Protein AF-A0A353NI33-F1 (afdb_monomer)

Nearest PDB structures (foldseek):
  8vu3-assembly1_k  TM=4.798E-01  e=1.953E+00  Parathermosynechococcus lividus
  2ktm-assembly1_A  TM=3.966E-01  e=8.709E+00  Ovis aries

Foldseek 3Di:
DVVCQPCLVVVLVCQLVVQLVVLVVVLVVQVPPPPGHRDPVSSVCSNVVSNVVSVVVNVD

Sequence (60 aa):
ERWKSEKAGLTVLITVFFCLFYGITDEFHQSFVPGRAPSIVDIVADFGGAGLVGFFWLRL

pLDDT: mean 92.47, std 12.23, range [50.31, 98.56]

Solvent-accessible surface area (backbone atoms only — not comparable to full-atom values): 3326 Å² total; per-residue (Å²): 122,75,77,60,64,86,48,40,67,57,52,38,52,53,48,24,52,49,37,33,55,48,31,50,50,47,33,57,53,32,61,74,40,89,96,50,72,64,49,72,66,55,32,49,47,37,28,50,50,41,45,51,54,36,54,52,64,77,73,108

Mean predicted aligned error: 4.18 Å

Seco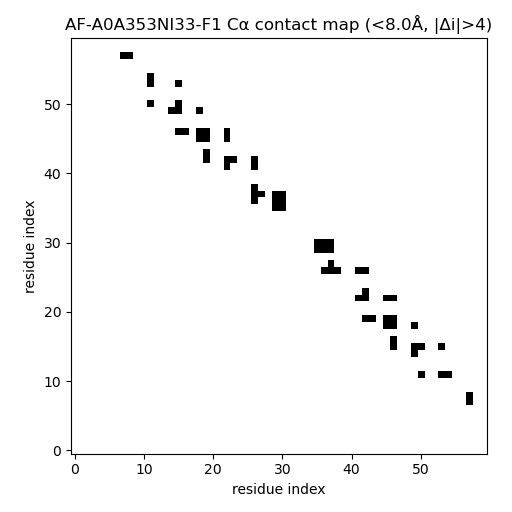ndary structure (DSSP, 8-state):
-THHHHTHHHHHHHHHHHHHHHHHHHHHHHTTSTT----HHHHHHHHHHHHHHHHHHHH-

Structure (mmCIF, N/CA/C/O backbone):
data_AF-A0A353NI33-F1
#
_entry.id   AF-A0A353NI33-F1
#
loop_
_atom_site.group_PDB
_atom_site.id
_atom_site.type_symbol
_atom_site.label_atom_id
_atom_site.label_alt_id
_atom_site.label_comp_id
_atom_site.label_asym_id
_atom_site.label_entity_id
_atom_site.label_seq_id
_atom_site.pdbx_PDB_ins_code
_atom_site.Cartn_x
_atom_site.Cartn_y
_atom_site.Cartn_z
_atom_site.occupancy
_atom_site.B_iso_or_equiv
_atom_site.auth_seq_id
_atom_site.auth_comp_id
_atom_site.auth_asym_id
_atom_site.auth_atom_id
_atom_site.pdbx_PDB_model_num
ATOM 1 N N . GLU A 1 1 ? -14.895 -8.019 24.013 1.00 54.38 1 GLU A N 1
ATOM 2 C CA . GLU A 1 1 ? -13.705 -7.764 23.162 1.00 54.38 1 GLU A CA 1
ATOM 3 C C . GLU A 1 1 ? -13.430 -6.262 22.958 1.00 54.38 1 GLU A C 1
ATOM 5 O O . GLU A 1 1 ? -13.246 -5.787 21.845 1.00 54.38 1 GLU A O 1
ATOM 10 N N . ARG A 1 2 ? -13.371 -5.481 24.043 1.00 50.31 2 ARG A N 1
ATOM 11 C CA . ARG A 1 2 ? -13.287 -4.006 24.009 1.00 50.31 2 ARG A CA 1
ATOM 12 C C . ARG A 1 2 ? -11.975 -3.456 23.416 1.00 50.31 2 ARG A C 1
ATOM 14 O O . ARG A 1 2 ? -11.942 -2.323 22.952 1.00 50.31 2 ARG A O 1
ATOM 21 N N . TRP A 1 3 ? -10.933 -4.289 23.355 1.00 51.03 3 TRP A N 1
ATOM 22 C CA . TRP A 1 3 ? -9.622 -3.961 22.780 1.00 51.03 3 TRP A CA 1
ATOM 23 C C . TRP A 1 3 ? -9.643 -3.717 21.266 1.00 51.03 3 TRP A C 1
ATOM 25 O O . TRP A 1 3 ? -8.790 -2.986 20.772 1.00 51.03 3 TRP A O 1
ATOM 35 N N . LYS A 1 4 ? -10.616 -4.277 20.530 1.00 54.00 4 LYS A N 1
ATOM 36 C CA . LYS A 1 4 ? -10.733 -4.045 19.083 1.00 54.00 4 LYS A CA 1
ATOM 37 C C . LYS A 1 4 ? -11.104 -2.593 18.751 1.00 54.00 4 LYS A C 1
ATOM 39 O O . LYS A 1 4 ? -10.703 -2.128 17.697 1.00 54.00 4 LYS A O 1
ATOM 44 N N . SER A 1 5 ? -11.814 -1.869 19.631 1.00 66.00 5 SER A N 1
ATOM 45 C CA . SER A 1 5 ? -12.484 -0.609 19.250 1.00 66.00 5 SER A CA 1
ATOM 46 C C . SER A 1 5 ? -11.635 0.659 19.401 1.00 66.00 5 SER A C 1
ATOM 48 O O . SER A 1 5 ? -11.712 1.539 18.552 1.00 66.00 5 SER A O 1
ATOM 50 N N . GLU A 1 6 ? -10.787 0.770 20.434 1.00 71.12 6 GLU A N 1
ATOM 51 C CA . GLU A 1 6 ? -10.090 2.045 20.711 1.00 71.12 6 GLU A CA 1
ATOM 52 C C . GLU A 1 6 ? -9.012 2.373 19.674 1.00 71.12 6 GLU A C 1
ATOM 54 O O . GLU A 1 6 ? -8.752 3.537 19.383 1.00 71.12 6 GLU A O 1
ATOM 59 N N . LYS A 1 7 ? -8.388 1.342 19.096 1.00 87.31 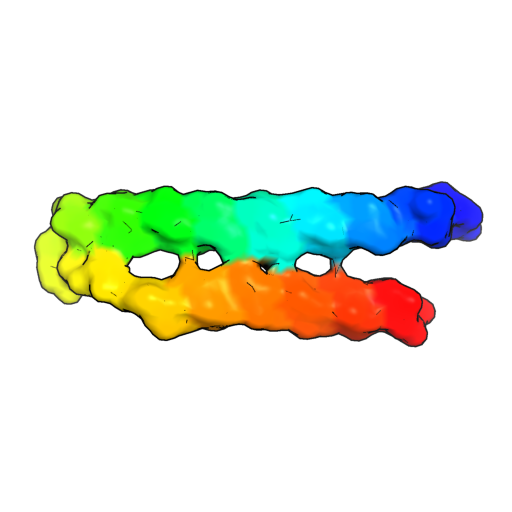7 LYS A N 1
ATOM 60 C CA . LYS A 1 7 ? -7.305 1.494 18.116 1.00 87.31 7 LYS A CA 1
ATOM 61 C C . LYS A 1 7 ? -7.710 1.077 16.707 1.00 87.31 7 LYS A C 1
ATOM 63 O O . LYS A 1 7 ? -6.863 1.092 15.825 1.00 87.31 7 LYS A O 1
ATOM 68 N N . ALA A 1 8 ? -8.986 0.759 16.482 1.00 90.19 8 ALA A N 1
ATOM 69 C CA . ALA A 1 8 ? -9.488 0.229 15.217 1.00 90.19 8 ALA A CA 1
ATOM 70 C C . ALA A 1 8 ? -9.116 1.127 14.025 1.00 90.19 8 ALA A C 1
ATOM 72 O O . ALA A 1 8 ? -8.524 0.674 13.048 1.00 90.19 8 ALA A O 1
ATOM 73 N N . GLY A 1 9 ? -9.402 2.428 14.143 1.00 92.88 9 GLY A N 1
ATOM 74 C CA . GLY A 1 9 ? -9.095 3.404 13.097 1.00 92.88 9 GLY A CA 1
ATOM 75 C C . GLY A 1 9 ? -7.594 3.573 12.866 1.00 92.88 9 GLY A C 1
ATOM 76 O O . GLY A 1 9 ? -7.163 3.674 11.723 1.00 92.88 9 GLY A O 1
ATOM 77 N N . LEU A 1 10 ? -6.788 3.536 13.934 1.00 95.00 10 LEU A N 1
ATOM 78 C CA . LEU A 1 10 ? -5.330 3.597 13.823 1.00 95.00 10 LEU A CA 1
ATOM 79 C C . LEU A 1 10 ? -4.769 2.341 13.145 1.00 95.00 10 LEU A C 1
ATOM 81 O O . LEU A 1 10 ? -3.886 2.458 12.303 1.00 95.00 10 LEU A O 1
ATOM 85 N N . THR A 1 11 ? -5.292 1.158 13.472 1.00 95.06 11 THR A N 1
ATOM 86 C CA . THR A 1 11 ? -4.935 -0.094 12.797 1.00 95.06 11 THR A CA 1
ATOM 87 C C . THR A 1 11 ? -5.230 0.002 11.307 1.00 95.06 11 THR A C 1
ATOM 89 O O . THR A 1 11 ? -4.327 -0.229 10.513 1.00 95.06 11 THR A O 1
ATOM 92 N N . VAL A 1 12 ? -6.439 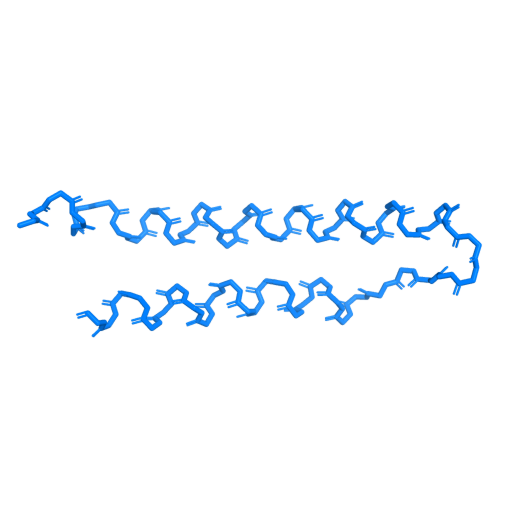0.426 10.923 1.00 96.06 12 VAL A N 1
ATOM 93 C CA . VAL A 1 12 ? -6.796 0.610 9.508 1.00 96.06 12 VAL A CA 1
ATOM 94 C C . VAL A 1 12 ? -5.884 1.631 8.829 1.00 96.06 12 VAL A C 1
ATOM 96 O O . VAL A 1 12 ? -5.387 1.364 7.740 1.00 96.06 12 VAL A O 1
ATOM 99 N N . LEU A 1 13 ? -5.608 2.766 9.476 1.00 97.12 13 LEU A N 1
ATOM 100 C CA . LEU A 1 13 ? -4.726 3.796 8.931 1.00 97.12 13 LEU A CA 1
ATOM 101 C C . LEU A 1 13 ? -3.316 3.252 8.665 1.00 97.12 13 LEU A C 1
ATOM 103 O O . LEU A 1 13 ? -2.783 3.428 7.572 1.00 97.12 13 LEU A O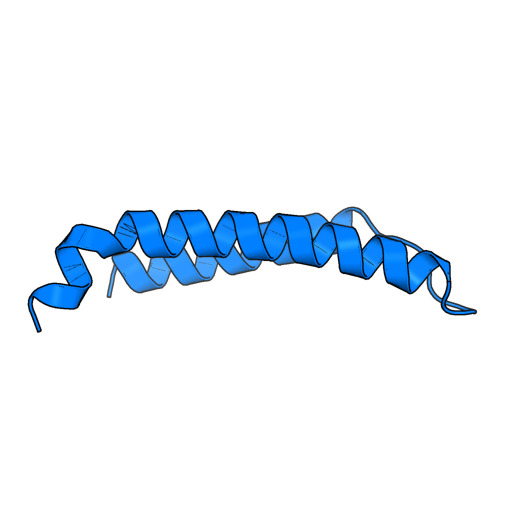 1
ATOM 107 N N . ILE A 1 14 ? -2.730 2.563 9.648 1.00 97.81 14 ILE A N 1
ATOM 108 C CA . ILE A 1 14 ? -1.406 1.947 9.518 1.00 97.81 14 ILE A CA 1
ATOM 109 C C . ILE A 1 14 ? -1.419 0.902 8.402 1.00 97.81 14 ILE A C 1
ATOM 111 O O . ILE A 1 14 ? -0.509 0.902 7.581 1.00 97.81 14 ILE A O 1
ATOM 115 N N . THR A 1 15 ? -2.445 0.050 8.331 1.00 97.31 15 THR A N 1
ATOM 116 C CA . THR A 1 15 ? -2.580 -0.958 7.271 1.00 97.31 15 THR A CA 1
ATOM 117 C C . THR A 1 15 ? -2.638 -0.320 5.887 1.00 97.31 15 THR A C 1
ATOM 119 O O . THR A 1 15 ? -1.912 -0.750 4.999 1.00 97.31 15 THR A O 1
ATOM 122 N N . VAL A 1 16 ? -3.441 0.730 5.701 1.00 98.38 16 VAL A N 1
ATOM 123 C CA . VAL A 1 16 ? -3.578 1.423 4.412 1.00 98.38 16 VAL A CA 1
ATOM 124 C C . VAL A 1 16 ? -2.245 2.015 3.951 1.00 98.38 16 VAL A C 1
ATOM 126 O O . VAL A 1 16 ? -1.848 1.811 2.805 1.00 98.38 16 VAL A O 1
ATOM 129 N N . PHE A 1 17 ? -1.518 2.705 4.836 1.00 98.44 17 PHE A N 1
ATOM 130 C CA . PHE A 1 17 ? -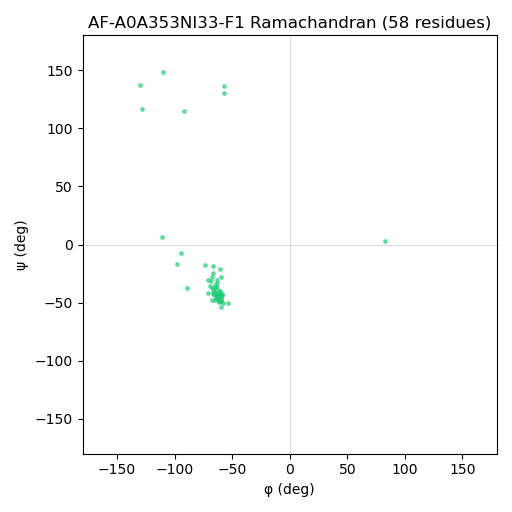0.203 3.252 4.487 1.00 98.44 17 PHE A CA 1
ATOM 131 C C . PHE A 1 17 ? 0.854 2.166 4.293 1.00 98.44 17 PHE A C 1
ATOM 133 O O . PHE A 1 17 ? 1.700 2.294 3.412 1.00 98.44 17 PHE A O 1
ATOM 140 N N . PHE A 1 18 ? 0.800 1.088 5.075 1.00 98.56 18 PHE A N 1
ATOM 141 C CA . PHE A 1 18 ? 1.686 -0.055 4.889 1.00 98.56 18 PHE A CA 1
ATOM 142 C C . PHE A 1 18 ? 1.482 -0.688 3.509 1.00 98.56 18 PHE A C 1
ATOM 144 O O . PHE A 1 18 ? 2.456 -0.865 2.788 1.00 98.56 18 PHE A O 1
ATOM 151 N N . CYS A 1 19 ? 0.235 -0.955 3.107 1.00 98.44 19 CYS A N 1
ATOM 152 C CA . CYS A 1 19 ? -0.089 -1.479 1.779 1.00 98.44 19 CYS A CA 1
ATOM 153 C C . CYS A 1 19 ? 0.325 -0.517 0.660 1.00 98.44 19 CYS A C 1
ATOM 155 O O . CYS A 1 19 ? 0.877 -0.974 -0.331 1.00 98.44 19 CYS A O 1
ATOM 157 N N . LEU A 1 20 ? 0.145 0.799 0.829 1.00 98.44 20 LEU A N 1
ATOM 158 C CA . LEU A 1 20 ? 0.609 1.789 -0.149 1.00 98.44 20 LEU A CA 1
ATOM 159 C C . LEU A 1 20 ? 2.124 1.724 -0.359 1.00 98.44 20 LEU A C 1
ATOM 161 O O . LEU A 1 20 ? 2.591 1.623 -1.491 1.00 98.44 20 LEU A O 1
ATOM 165 N N . PHE A 1 21 ? 2.902 1.803 0.724 1.00 98.56 21 PHE A N 1
ATOM 166 C CA . PHE A 1 21 ? 4.359 1.775 0.615 1.00 98.56 21 PHE A CA 1
ATOM 167 C C . PHE A 1 21 ? 4.858 0.417 0.132 1.00 98.56 21 PHE A C 1
ATOM 169 O O . PHE A 1 21 ? 5.779 0.372 -0.679 1.00 98.56 21 PHE A O 1
ATOM 176 N N . TYR A 1 22 ? 4.230 -0.671 0.576 1.00 98.19 22 TYR A N 1
ATOM 177 C CA . TYR A 1 22 ? 4.562 -2.007 0.108 1.00 98.19 22 TYR A CA 1
ATOM 178 C C . TYR A 1 22 ? 4.265 -2.176 -1.388 1.00 98.19 22 TYR A C 1
ATOM 180 O O . TYR A 1 22 ? 5.145 -2.631 -2.110 1.00 98.19 22 TYR A O 1
ATOM 188 N N . GLY A 1 23 ? 3.109 -1.718 -1.878 1.00 98.31 23 GLY A N 1
ATOM 189 C CA . GLY A 1 23 ? 2.764 -1.728 -3.305 1.00 98.31 23 GLY A CA 1
ATOM 190 C C . GLY A 1 23 ? 3.738 -0.904 -4.150 1.00 98.31 23 GLY A C 1
ATOM 191 O O . GLY A 1 23 ? 4.207 -1.360 -5.186 1.00 98.31 23 GLY A O 1
ATOM 192 N N . ILE A 1 24 ? 4.177 0.265 -3.662 1.00 98.56 24 ILE A N 1
ATOM 193 C CA . ILE A 1 24 ? 5.250 1.037 -4.318 1.00 98.56 24 ILE A CA 1
ATOM 194 C C . ILE A 1 24 ? 6.546 0.215 -4.403 1.00 98.56 24 ILE A C 1
ATOM 196 O O . ILE A 1 24 ? 7.207 0.209 -5.443 1.00 98.56 24 ILE A O 1
ATOM 200 N N . THR A 1 25 ? 6.934 -0.465 -3.318 1.00 98.25 25 THR A N 1
ATOM 201 C CA . THR A 1 25 ? 8.133 -1.315 -3.336 1.00 98.25 25 THR A CA 1
ATOM 202 C C . THR A 1 25 ? 7.970 -2.548 -4.219 1.00 98.25 25 THR A C 1
ATOM 204 O O . THR A 1 25 ? 8.959 -2.968 -4.815 1.00 98.25 25 THR A O 1
ATOM 207 N N . ASP A 1 26 ? 6.758 -3.097 -4.341 1.00 97.94 26 ASP A N 1
ATOM 208 C CA . ASP A 1 26 ? 6.466 -4.224 -5.225 1.00 97.94 26 ASP A CA 1
ATOM 209 C C . ASP A 1 26 ? 6.605 -3.809 -6.688 1.00 97.94 26 ASP A C 1
ATOM 211 O O . ASP A 1 26 ? 7.364 -4.430 -7.421 1.00 97.94 26 ASP A O 1
ATOM 215 N N . GLU A 1 27 ? 6.021 -2.682 -7.094 1.00 98.31 27 GLU A N 1
ATOM 216 C CA . GLU A 1 27 ? 6.178 -2.155 -8.454 1.00 98.31 27 GLU A CA 1
ATOM 217 C C . GLU A 1 27 ? 7.634 -1.778 -8.775 1.00 98.31 27 GLU A C 1
ATOM 219 O O . GLU A 1 27 ? 8.131 -2.025 -9.878 1.00 98.31 27 GLU A O 1
ATOM 224 N N . PHE A 1 28 ? 8.376 -1.246 -7.798 1.00 97.69 28 PHE A N 1
ATOM 225 C CA . PHE A 1 28 ? 9.819 -1.045 -7.940 1.00 97.69 28 PHE A CA 1
ATOM 226 C C . PHE A 1 28 ? 10.566 -2.376 -8.106 1.00 97.69 28 PHE A C 1
ATOM 228 O O . PHE A 1 28 ? 11.424 -2.488 -8.979 1.00 97.69 28 PHE A O 1
ATOM 235 N N . HIS A 1 29 ? 10.232 -3.402 -7.324 1.00 97.31 29 HIS A N 1
ATOM 236 C CA . HIS A 1 29 ? 10.798 -4.741 -7.473 1.00 97.31 29 HIS A CA 1
ATOM 237 C C . HIS A 1 29 ? 10.452 -5.360 -8.841 1.00 97.31 29 HIS A C 1
ATOM 239 O O . HIS A 1 29 ? 11.331 -5.908 -9.507 1.00 97.31 29 HIS A O 1
ATOM 245 N N . GLN A 1 30 ? 9.211 -5.200 -9.310 1.00 97.75 30 GLN A N 1
ATOM 246 C CA . GLN A 1 30 ? 8.752 -5.656 -10.621 1.00 97.75 30 GLN A CA 1
ATOM 247 C C . GLN A 1 30 ? 9.541 -5.015 -11.769 1.00 97.75 30 GLN A C 1
ATOM 249 O O . GLN A 1 30 ? 9.723 -5.662 -12.798 1.00 97.75 30 GLN A O 1
ATOM 254 N N . SER A 1 31 ? 10.088 -3.805 -11.590 1.00 96.94 31 SER A N 1
ATOM 255 C CA . SER A 1 31 ? 10.961 -3.169 -12.589 1.00 96.94 31 SER A CA 1
ATOM 256 C C . SER A 1 31 ? 12.242 -3.965 -12.892 1.00 96.94 31 SER A C 1
ATOM 258 O O . SER A 1 31 ? 12.825 -3.803 -13.964 1.00 96.94 31 SER A O 1
ATOM 260 N N . PHE A 1 32 ? 12.659 -4.859 -11.987 1.00 97.56 32 PHE A N 1
ATOM 261 C CA . PHE A 1 32 ? 13.800 -5.759 -12.184 1.00 97.56 32 PHE A CA 1
ATOM 262 C C . PHE A 1 32 ? 13.401 -7.137 -12.726 1.00 97.56 32 PHE A C 1
ATOM 264 O O . PHE A 1 32 ? 14.279 -7.936 -13.052 1.00 97.56 32 PHE A O 1
ATOM 271 N N . VAL A 1 33 ? 12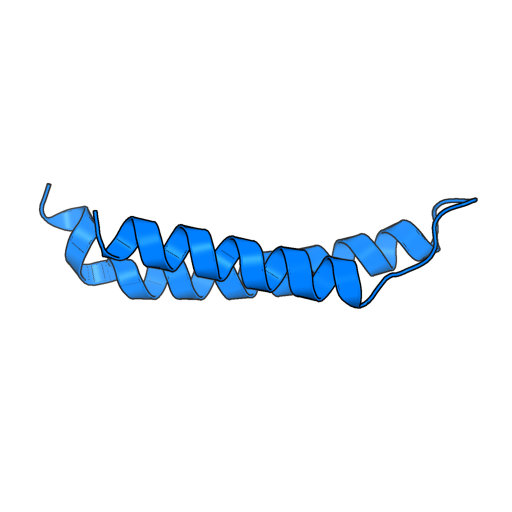.102 -7.439 -12.819 1.00 96.81 33 VAL A N 1
ATOM 272 C CA . VAL A 1 33 ? 11.594 -8.732 -13.285 1.00 96.81 33 VAL A CA 1
ATOM 273 C C . VAL A 1 33 ? 11.366 -8.668 -14.800 1.00 96.81 33 VAL A C 1
ATOM 275 O O . VAL A 1 33 ? 10.491 -7.932 -15.261 1.00 96.81 33 VAL A O 1
ATOM 278 N N . PRO A 1 34 ? 12.105 -9.447 -15.615 1.00 97.19 34 PRO A N 1
ATOM 279 C CA . PRO A 1 34 ? 11.920 -9.445 -17.062 1.00 97.19 34 PRO A CA 1
ATOM 280 C C . PRO A 1 34 ? 10.477 -9.784 -17.458 1.00 97.19 34 PRO A C 1
ATOM 282 O O . PRO A 1 34 ? 9.913 -10.774 -16.997 1.00 97.19 34 PRO A O 1
ATOM 285 N N . GLY A 1 35 ? 9.885 -8.970 -18.336 1.00 95.88 35 GLY A N 1
ATOM 286 C CA . GLY A 1 35 ? 8.505 -9.157 -18.802 1.00 95.88 35 GLY A CA 1
ATOM 287 C C . GLY A 1 35 ? 7.423 -8.594 -17.872 1.00 95.88 35 GLY A C 1
ATOM 288 O O . GLY A 1 35 ? 6.240 -8.739 -18.178 1.00 95.88 35 GLY A O 1
ATOM 289 N N . ARG A 1 36 ? 7.799 -7.931 -16.771 1.00 96.0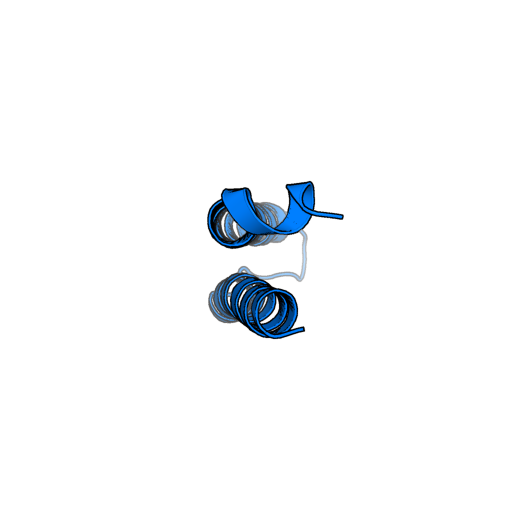6 36 ARG A N 1
ATOM 290 C CA . ARG A 1 36 ? 6.902 -7.123 -15.934 1.00 96.06 36 ARG A CA 1
ATOM 291 C C . ARG A 1 36 ? 7.241 -5.642 -16.085 1.00 96.06 36 ARG A C 1
ATOM 293 O O . ARG A 1 36 ? 8.387 -5.285 -16.345 1.00 96.06 36 ARG A O 1
ATOM 300 N N . ALA A 1 37 ? 6.230 -4.790 -15.963 1.00 94.88 37 ALA A N 1
ATOM 301 C CA . ALA A 1 37 ? 6.378 -3.343 -16.035 1.00 94.88 37 ALA A CA 1
ATOM 302 C C . ALA A 1 37 ? 5.666 -2.713 -14.833 1.00 94.88 37 ALA A C 1
ATOM 304 O O . ALA A 1 37 ? 4.545 -3.137 -14.549 1.00 94.88 37 ALA A O 1
ATOM 305 N N . PRO A 1 38 ? 6.275 -1.709 -14.176 1.00 95.94 38 PRO A N 1
ATOM 306 C CA . PRO A 1 38 ? 5.630 -0.999 -13.083 1.00 95.94 38 PRO A CA 1
ATOM 307 C C . PRO A 1 38 ? 4.290 -0.376 -13.502 1.00 95.94 38 PRO A C 1
ATOM 309 O O . PRO A 1 38 ? 4.198 0.256 -14.559 1.00 95.94 38 PRO A O 1
ATOM 312 N N . SER A 1 39 ? 3.271 -0.504 -12.657 1.00 97.38 39 SER A N 1
ATOM 313 C CA . SER A 1 39 ? 1.892 -0.094 -12.907 1.00 97.38 39 SER A CA 1
ATOM 314 C C . SER A 1 39 ? 1.360 0.791 -11.780 1.00 97.38 39 SER A C 1
ATOM 316 O O . SER A 1 39 ? 1.171 0.370 -10.642 1.00 97.38 39 SER A O 1
ATOM 318 N N . ILE A 1 40 ? 1.025 2.042 -12.110 1.00 97.06 40 ILE A N 1
ATOM 319 C CA . ILE A 1 40 ? 0.368 2.959 -11.158 1.00 97.06 40 ILE A CA 1
ATOM 320 C C . ILE A 1 40 ? -1.010 2.419 -10.744 1.00 97.06 40 ILE A C 1
ATOM 322 O O . ILE A 1 40 ? -1.461 2.661 -9.627 1.00 97.06 40 ILE A O 1
ATOM 326 N N . VAL A 1 41 ? -1.681 1.688 -11.639 1.00 97.94 41 VAL A N 1
ATOM 327 C CA . VAL A 1 41 ? -3.000 1.105 -11.366 1.00 97.94 41 VAL A CA 1
ATOM 328 C C . VAL A 1 41 ? -2.911 0.051 -10.263 1.00 97.94 41 VAL A C 1
ATOM 330 O O . VAL A 1 41 ? -3.817 -0.011 -9.436 1.00 97.94 41 VAL A O 1
ATOM 333 N N . ASP A 1 42 ? -1.810 -0.697 -10.195 1.00 96.94 42 ASP A N 1
ATOM 334 C CA . ASP A 1 42 ? -1.610 -1.742 -9.187 1.00 96.94 42 ASP A CA 1
ATOM 335 C C . ASP A 1 42 ? -1.392 -1.110 -7.797 1.00 96.94 42 ASP A C 1
ATOM 337 O O . ASP A 1 42 ? -2.080 -1.472 -6.846 1.00 96.94 42 ASP A O 1
ATOM 341 N N . ILE A 1 43 ? -0.617 -0.019 -7.708 1.00 98.00 43 ILE A N 1
ATOM 342 C CA . ILE A 1 43 ? -0.469 0.782 -6.470 1.00 98.00 43 ILE A CA 1
ATOM 343 C C . ILE A 1 43 ? -1.822 1.333 -5.989 1.00 98.00 43 ILE A C 1
ATOM 345 O O . ILE A 1 43 ? -2.127 1.337 -4.792 1.00 98.00 43 ILE A O 1
ATOM 349 N N . VAL A 1 44 ? -2.650 1.829 -6.917 1.00 98.25 44 VAL A N 1
ATOM 350 C CA . VAL A 1 44 ? -3.997 2.324 -6.595 1.00 98.25 44 VAL A CA 1
ATOM 351 C C . VAL A 1 44 ? -4.897 1.183 -6.124 1.00 98.25 44 VAL A C 1
ATOM 353 O O . VAL A 1 44 ? -5.689 1.385 -5.202 1.00 98.25 44 VAL A O 1
ATOM 356 N N . ALA A 1 45 ? -4.774 -0.005 -6.718 1.00 98.00 45 ALA A N 1
ATOM 357 C CA . ALA A 1 45 ? -5.517 -1.186 -6.305 1.00 98.00 45 ALA A CA 1
ATOM 358 C C . ALA A 1 45 ? -5.110 -1.649 -4.896 1.00 98.00 45 ALA A C 1
ATOM 360 O O . ALA A 1 45 ? -5.997 -1.914 -4.085 1.00 98.00 45 ALA A O 1
ATOM 361 N N . ASP A 1 46 ? -3.816 -1.653 -4.563 1.00 97.50 46 ASP A N 1
ATOM 362 C CA . ASP A 1 46 ? -3.319 -1.992 -3.224 1.00 97.50 46 ASP A CA 1
ATOM 363 C C . ASP A 1 46 ? -3.846 -1.024 -2.159 1.00 97.50 46 ASP A C 1
ATOM 365 O O . ASP A 1 46 ? -4.412 -1.431 -1.138 1.00 97.50 46 ASP A O 1
ATOM 369 N N . PHE A 1 47 ? -3.715 0.281 -2.415 1.00 98.06 47 PHE A N 1
ATOM 370 C CA . PHE A 1 47 ? -4.199 1.325 -1.514 1.00 98.06 47 PHE A CA 1
ATOM 371 C C . PHE A 1 47 ? -5.726 1.285 -1.360 1.00 98.06 47 PHE A C 1
ATOM 373 O O . PHE A 1 47 ? -6.255 1.322 -0.244 1.00 98.06 47 PHE A O 1
ATOM 380 N N . GLY A 1 48 ? -6.445 1.185 -2.480 1.00 98.06 48 GLY A N 1
ATOM 381 C CA . GLY A 1 48 ? -7.904 1.153 -2.514 1.00 98.06 48 GLY A CA 1
ATOM 382 C C . GLY A 1 48 ? -8.480 -0.105 -1.865 1.00 98.06 48 GLY A C 1
ATOM 383 O O . GLY A 1 48 ? -9.429 -0.012 -1.086 1.00 98.06 48 GLY A O 1
ATOM 384 N N . GLY A 1 49 ? -7.881 -1.269 -2.125 1.00 98.06 49 GLY A N 1
ATOM 385 C CA . GLY A 1 49 ? -8.267 -2.547 -1.531 1.00 98.06 49 GLY A CA 1
ATOM 386 C C . GLY A 1 49 ? -8.086 -2.557 -0.014 1.00 98.06 49 GLY A C 1
ATOM 387 O O . GLY A 1 49 ? -9.015 -2.920 0.712 1.00 98.06 49 GLY A O 1
ATOM 388 N N . ALA A 1 50 ? -6.939 -2.075 0.479 1.00 97.94 50 ALA A N 1
ATOM 389 C CA . ALA A 1 50 ? -6.693 -1.930 1.914 1.00 97.94 50 ALA A CA 1
ATOM 390 C C . ALA A 1 50 ? -7.704 -0.977 2.575 1.00 97.94 50 ALA A C 1
ATOM 392 O O . ALA A 1 50 ? -8.249 -1.283 3.640 1.00 97.94 50 ALA A O 1
ATOM 393 N N . GLY A 1 51 ? -8.006 0.151 1.923 1.00 97.94 51 GLY A N 1
ATOM 394 C CA . GLY A 1 51 ? -9.003 1.110 2.397 1.00 97.94 51 GLY A CA 1
ATOM 395 C C . GLY A 1 51 ? -10.414 0.522 2.452 1.00 97.94 51 GLY A C 1
ATOM 396 O O . GLY A 1 51 ? -11.122 0.705 3.443 1.00 97.94 51 GLY A O 1
ATOM 397 N N . LEU A 1 52 ? -10.810 -0.231 1.423 1.00 98.19 52 LEU A N 1
ATOM 398 C CA . LEU A 1 52 ? -12.128 -0.856 1.333 1.00 98.19 52 LEU A CA 1
ATOM 399 C C . LEU A 1 52 ? -12.331 -1.917 2.420 1.00 98.19 52 LEU A C 1
ATOM 401 O O . LEU A 1 52 ? -13.345 -1.898 3.120 1.00 98.19 52 LEU A O 1
ATOM 405 N N . VAL A 1 53 ? -11.358 -2.814 2.602 1.00 97.25 53 VAL A N 1
ATOM 406 C CA . VAL A 1 53 ? -11.408 -3.837 3.658 1.00 97.25 53 VAL A CA 1
ATOM 407 C C . VAL A 1 53 ? -11.411 -3.185 5.038 1.00 97.25 53 VAL A C 1
ATOM 409 O O . VAL A 1 53 ? -12.223 -3.558 5.884 1.00 97.25 53 VAL A O 1
ATOM 412 N N . GLY A 1 54 ? -10.564 -2.175 5.255 1.00 96.25 54 GLY A N 1
ATOM 413 C CA . GLY A 1 54 ? -10.540 -1.414 6.501 1.00 96.25 54 GLY A CA 1
ATOM 414 C C . GLY A 1 54 ? -11.880 -0.742 6.810 1.00 96.25 54 GLY A C 1
ATOM 415 O O . GLY A 1 54 ? -12.365 -0.829 7.935 1.00 96.25 54 GLY A O 1
ATOM 416 N N . PHE A 1 55 ? -12.525 -0.135 5.810 1.00 95.88 55 PHE A N 1
ATOM 417 C CA . PHE A 1 55 ? -13.852 0.467 5.958 1.00 95.88 55 PHE A CA 1
ATOM 418 C C . PHE A 1 55 ? -14.910 -0.553 6.388 1.00 95.88 55 PHE A C 1
ATOM 420 O O . PHE A 1 55 ? -15.657 -0.293 7.333 1.00 95.88 55 PHE A O 1
ATOM 427 N N . PHE A 1 56 ? -14.972 -1.712 5.724 1.00 96.06 56 PHE A N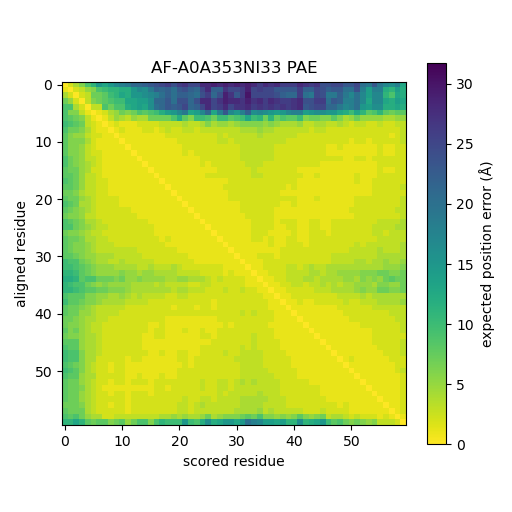 1
ATOM 428 C CA . PHE A 1 56 ? -15.921 -2.759 6.099 1.00 96.06 56 PHE A CA 1
ATOM 429 C C . PHE A 1 56 ? -15.625 -3.322 7.487 1.00 96.06 56 PHE A C 1
ATOM 431 O O . PHE A 1 56 ? -16.550 -3.508 8.268 1.00 96.06 56 PHE A O 1
ATOM 438 N N . TRP A 1 57 ? -14.353 -3.524 7.832 1.00 93.19 57 TRP A N 1
ATOM 439 C CA . TRP A 1 57 ? -13.965 -4.026 9.148 1.00 93.19 57 TRP A CA 1
ATOM 440 C C . TRP A 1 57 ? -14.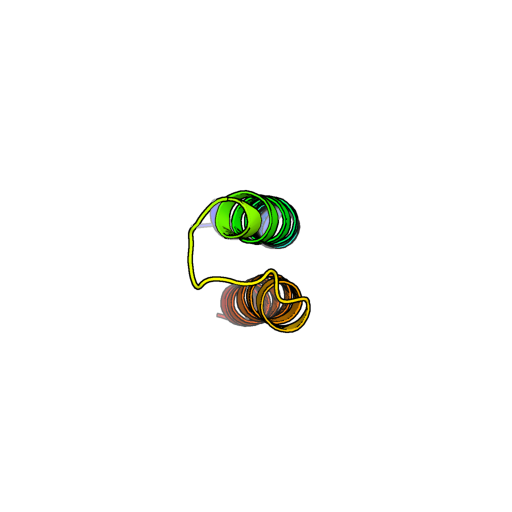339 -3.070 10.290 1.00 93.19 57 TRP A C 1
ATOM 442 O O . TRP A 1 57 ? -14.712 -3.530 11.360 1.00 93.19 57 TRP A O 1
ATOM 452 N N . LEU A 1 58 ? -14.309 -1.751 10.067 1.00 92.12 58 LEU A N 1
ATOM 453 C CA . LEU A 1 58 ? -14.782 -0.763 11.050 1.00 92.12 58 LEU A CA 1
ATOM 454 C C . LEU A 1 58 ? -16.311 -0.709 11.188 1.00 92.12 58 LEU A C 1
ATOM 456 O O . LEU A 1 58 ? -16.818 -0.112 12.137 1.00 92.12 58 LEU A O 1
ATOM 460 N N . ARG A 1 59 ? -17.042 -1.248 10.209 1.00 88.19 59 ARG A N 1
ATOM 461 C CA . ARG A 1 59 ? -18.511 -1.234 10.139 1.00 88.19 59 ARG A CA 1
ATOM 462 C C . ARG A 1 59 ? -19.151 -2.534 10.642 1.00 88.19 59 ARG A C 1
ATOM 464 O O . ARG A 1 59 ? -20.359 -2.523 10.873 1.00 88.19 59 ARG A O 1
ATOM 471 N N . LEU A 1 60 ? -18.374 -3.612 10.756 1.00 80.12 60 LEU A N 1
ATOM 472 C CA . LEU A 1 60 ? -18.769 -4.924 11.284 1.00 80.12 60 LEU A CA 1
ATOM 473 C C . LEU A 1 60 ? -18.504 -5.007 12.792 1.00 80.12 60 LEU A C 1
ATOM 475 O O . LEU A 1 60 ? -19.343 -5.620 13.485 1.00 80.12 60 LEU A O 1
#

Radius of gyration: 14.44 Å; Cα contacts (8 Å, |Δi|>4): 35; chains: 1; bounding box: 33×13×43 Å